Protein AF-0000000080280108 (afdb_homodimer)

Structure (mmCIF, N/CA/C/O backbone):
data_AF-0000000080280108-model_v1
#
loop_
_entity.id
_entity.type
_entity.pdbx_description
1 polymer 'Transcriptional regulator'
#
loop_
_atom_site.group_PDB
_atom_site.id
_atom_site.type_symbol
_atom_site.label_atom_id
_atom_site.label_alt_id
_atom_site.label_comp_id
_atom_site.label_asym_id
_atom_site.label_entity_id
_atom_site.label_seq_id
_atom_site.pdbx_PDB_ins_code
_atom_site.Cartn_x
_atom_site.Cartn_y
_atom_site.Cartn_z
_atom_site.occupancy
_atom_site.B_iso_or_equiv
_atom_site.auth_seq_id
_atom_site.auth_comp_id
_atom_site.auth_asym_id
_atom_site.auth_atom_id
_atom_site.pdbx_PDB_model_num
ATOM 1 N N . MET A 1 1 ? -8.281 3.49 -23.75 1 45.25 1 MET A N 1
ATOM 2 C CA . MET A 1 1 ? -7.34 2.674 -23 1 45.25 1 MET A CA 1
ATOM 3 C C . MET A 1 1 ? -7.383 3.029 -21.516 1 45.25 1 MET A C 1
ATOM 5 O O . MET A 1 1 ? -7.562 4.195 -21.156 1 45.25 1 MET A O 1
ATOM 9 N N . VAL A 1 2 ? -7.633 2.055 -20.781 1 60.22 2 VAL A N 1
ATOM 10 C CA . VAL A 1 2 ? -7.859 2.354 -19.359 1 60.22 2 VAL A CA 1
ATOM 11 C C . VAL A 1 2 ? -6.68 3.148 -18.812 1 60.22 2 VAL A C 1
ATOM 13 O O . VAL A 1 2 ? -5.523 2.82 -19.078 1 60.22 2 VAL A O 1
ATOM 16 N N . LYS A 1 3 ? -6.895 4.266 -18.469 1 71.31 3 LYS A N 1
ATOM 17 C CA . LYS A 1 3 ? -5.855 5.148 -17.953 1 71.31 3 LYS A CA 1
ATOM 18 C C . LYS A 1 3 ? -5.074 4.477 -16.812 1 71.31 3 LYS A C 1
ATOM 20 O O . LYS A 1 3 ? -5.668 3.963 -15.867 1 71.31 3 LYS A O 1
ATOM 25 N N . PRO A 1 4 ? -3.885 4.406 -17.141 1 76.56 4 PRO A N 1
ATOM 26 C CA . PRO A 1 4 ? -3.068 3.727 -16.125 1 76.56 4 PRO A CA 1
ATOM 27 C C . PRO A 1 4 ? -3.129 4.41 -14.766 1 76.56 4 PRO A C 1
ATOM 29 O O . PRO A 1 4 ? -3.336 5.625 -14.688 1 76.56 4 PRO A O 1
ATOM 32 N N . THR A 1 5 ? -3.082 3.537 -13.805 1 86.38 5 THR A N 1
ATOM 33 C CA . THR A 1 5 ? -2.975 4.09 -12.453 1 86.38 5 THR A CA 1
ATOM 34 C C . THR A 1 5 ? -1.631 4.789 -12.266 1 86.38 5 THR A C 1
ATOM 36 O O . THR A 1 5 ? -0.709 4.602 -13.062 1 86.38 5 THR A O 1
ATOM 39 N N . LYS A 1 6 ? -1.538 5.578 -11.211 1 91.62 6 LYS A N 1
ATOM 40 C CA . LYS A 1 6 ? -0.287 6.262 -10.891 1 91.62 6 LYS A CA 1
ATOM 41 C C . LYS A 1 6 ? 0.716 5.301 -10.266 1 91.62 6 LYS A C 1
ATOM 43 O O . LYS A 1 6 ? 1.924 5.551 -10.289 1 91.62 6 LYS A O 1
ATOM 48 N N . VAL A 1 7 ? 0.166 4.258 -9.734 1 95.06 7 VAL A N 1
ATOM 49 C CA . VAL A 1 7 ? 1.021 3.27 -9.086 1 95.06 7 VAL A CA 1
ATOM 50 C C . VAL A 1 7 ? 1.525 2.264 -10.117 1 95.06 7 VAL A C 1
ATOM 52 O O . VAL A 1 7 ? 0.746 1.743 -10.922 1 95.06 7 VAL A O 1
ATOM 55 N N . THR A 1 8 ? 2.842 2.078 -10.148 1 96.25 8 THR A N 1
ATOM 56 C CA . THR A 1 8 ? 3.453 1.045 -10.977 1 96.25 8 THR A CA 1
ATOM 57 C C . THR A 1 8 ? 3.902 -0.138 -10.125 1 96.25 8 THR A C 1
ATOM 59 O O . THR A 1 8 ? 3.838 -0.083 -8.898 1 96.25 8 THR A O 1
ATOM 62 N N . ASN A 1 9 ? 4.234 -1.253 -10.828 1 97.94 9 ASN A N 1
ATOM 63 C CA . ASN A 1 9 ? 4.59 -2.408 -10.016 1 97.94 9 ASN A CA 1
ATOM 64 C C . ASN A 1 9 ? 5.625 -3.291 -10.711 1 97.94 9 ASN A C 1
ATOM 66 O O . ASN A 1 9 ? 5.875 -3.131 -11.906 1 97.94 9 ASN A O 1
ATOM 70 N N . SER A 1 10 ? 6.246 -4.199 -9.906 1 98.38 10 SER A N 1
ATOM 71 C CA . SER A 1 10 ? 7.23 -5.152 -10.398 1 98.38 10 SER A CA 1
ATOM 72 C C . SER A 1 10 ? 6.734 -6.586 -10.258 1 98.38 10 SER A C 1
ATOM 74 O O . SER A 1 10 ? 7.527 -7.508 -10.055 1 98.38 10 SER A O 1
ATOM 76 N N . ILE A 1 11 ? 5.488 -6.781 -10.32 1 98.75 11 ILE A N 1
ATOM 77 C CA . ILE A 1 11 ? 4.883 -8.078 -10.039 1 98.75 11 ILE A CA 1
ATOM 78 C C . ILE A 1 11 ? 5.375 -9.109 -11.047 1 98.75 11 ILE A C 1
ATOM 80 O O . ILE A 1 11 ? 5.746 -10.227 -10.68 1 98.75 11 ILE A O 1
ATOM 84 N N . ARG A 1 12 ? 5.422 -8.75 -12.297 1 98.44 12 ARG A N 1
ATOM 85 C CA . ARG A 1 12 ? 5.863 -9.68 -13.328 1 98.44 12 ARG A CA 1
ATOM 86 C C . ARG A 1 12 ? 7.277 -10.18 -13.039 1 98.44 12 ARG A C 1
ATOM 88 O O . ARG A 1 12 ? 7.523 -11.391 -13.039 1 98.44 12 ARG A O 1
ATOM 95 N N . ALA A 1 13 ? 8.164 -9.266 -12.82 1 98.62 13 ALA A N 1
ATOM 96 C CA . ALA A 1 13 ? 9.555 -9.617 -12.547 1 98.62 13 ALA A CA 1
ATOM 97 C C . ALA A 1 13 ? 9.664 -10.484 -11.297 1 98.62 13 ALA A C 1
ATOM 99 O O . ALA A 1 13 ? 10.445 -11.445 -11.266 1 98.62 13 ALA A O 1
ATOM 100 N N . LEU A 1 14 ? 8.922 -10.156 -10.305 1 98.75 14 LEU A N 1
ATOM 101 C CA . LEU A 1 14 ? 8.953 -10.898 -9.047 1 98.75 14 LEU A CA 1
ATOM 102 C C . LEU A 1 14 ? 8.406 -12.305 -9.234 1 98.75 14 LEU A C 1
ATOM 104 O O . LEU A 1 14 ? 8.922 -13.258 -8.641 1 98.75 14 LEU A O 1
ATOM 108 N N . ARG A 1 15 ? 7.379 -12.422 -10.039 1 98.56 15 ARG A N 1
ATOM 109 C CA . ARG A 1 15 ? 6.883 -13.766 -10.344 1 98.56 15 ARG A CA 1
ATOM 110 C C . ARG A 1 15 ? 7.969 -14.617 -10.977 1 98.56 15 ARG A C 1
ATOM 112 O O . ARG A 1 15 ? 8.203 -15.75 -10.547 1 98.56 15 ARG A O 1
ATOM 119 N N . PHE A 1 16 ? 8.648 -14.07 -11.898 1 98.19 16 PHE A N 1
ATOM 120 C CA . PHE A 1 16 ? 9.688 -14.812 -12.602 1 98.19 16 PHE A CA 1
ATOM 121 C C . PHE A 1 16 ? 10.852 -15.133 -11.68 1 98.19 16 PHE A C 1
ATOM 123 O O . PHE A 1 16 ? 11.43 -16.219 -11.75 1 98.19 16 PHE A O 1
ATOM 130 N N . ALA A 1 17 ? 11.172 -14.289 -10.82 1 98.12 17 ALA A N 1
ATOM 131 C CA . ALA A 1 17 ? 12.266 -14.492 -9.867 1 98.12 17 ALA A CA 1
ATOM 132 C C . ALA A 1 17 ? 11.875 -15.5 -8.789 1 98.12 17 ALA A C 1
ATOM 134 O O . ALA A 1 17 ? 12.734 -16.031 -8.086 1 98.12 17 ALA A O 1
ATOM 13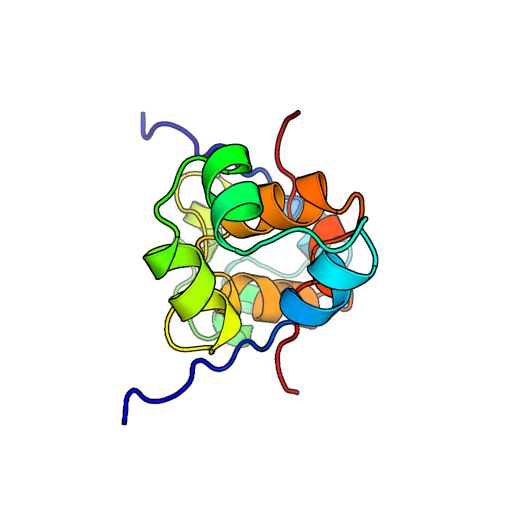5 N N . SER A 1 18 ? 10.586 -15.688 -8.695 1 97.06 18 SER A N 1
ATOM 136 C CA . SER A 1 18 ? 10.062 -16.578 -7.676 1 97.06 18 SER A CA 1
ATOM 137 C C . SER A 1 18 ? 9.609 -17.906 -8.281 1 97.06 18 SER A C 1
ATOM 139 O O . SER A 1 18 ? 8.469 -18.328 -8.086 1 97.06 18 SER A O 1
ATOM 141 N N . GLY A 1 19 ? 10.461 -18.516 -9.078 1 97 19 GLY A N 1
ATOM 142 C CA . GLY A 1 19 ? 10.195 -19.828 -9.641 1 97 19 GLY A CA 1
ATOM 143 C C . GLY A 1 19 ? 9.297 -19.766 -10.859 1 97 19 GLY A C 1
ATOM 144 O O . GLY A 1 19 ? 8.508 -20.688 -11.094 1 97 19 GLY A O 1
ATOM 145 N N . GLU A 1 20 ? 9.305 -18.672 -11.547 1 97.81 20 GLU A N 1
ATOM 146 C CA . GLU A 1 20 ? 8.492 -18.5 -12.75 1 97.81 20 GLU A CA 1
ATOM 147 C C . GLU A 1 20 ? 7.012 -18.719 -12.453 1 97.81 20 GLU A C 1
ATOM 149 O O . GLU A 1 20 ? 6.324 -19.438 -13.18 1 97.81 20 GLU A O 1
ATOM 154 N N . MET A 1 21 ? 6.625 -18.188 -11.383 1 98.44 21 MET A N 1
ATOM 155 C CA . MET A 1 21 ? 5.223 -18.25 -10.984 1 98.44 21 MET A CA 1
ATOM 156 C C . MET A 1 21 ? 4.324 -17.656 -12.062 1 98.44 21 MET A C 1
ATOM 158 O O . MET A 1 21 ? 4.629 -16.594 -12.617 1 98.44 21 MET A O 1
ATOM 162 N N . THR A 1 22 ? 3.207 -18.312 -12.305 1 98.69 22 THR A N 1
ATOM 163 C CA . THR A 1 22 ? 2.252 -17.797 -13.281 1 98.69 22 THR A CA 1
ATOM 164 C C . THR A 1 22 ? 1.284 -16.812 -12.625 1 98.69 22 THR A C 1
ATOM 166 O O . THR A 1 22 ? 1.209 -16.734 -11.398 1 98.69 22 THR A O 1
ATOM 169 N N . GLN A 1 23 ? 0.648 -16.062 -13.453 1 98.69 23 GLN A N 1
ATOM 170 C CA . GLN A 1 23 ? -0.382 -15.172 -12.945 1 98.69 23 GLN A CA 1
ATOM 171 C C . GLN A 1 23 ? -1.479 -15.953 -12.227 1 98.69 23 GLN A C 1
ATOM 173 O O . GLN A 1 23 ? -2.012 -15.492 -11.211 1 98.69 23 GLN A O 1
ATOM 178 N N . ALA A 1 24 ? -1.829 -17.125 -12.75 1 98.81 24 ALA A N 1
ATOM 179 C CA . ALA A 1 24 ? -2.857 -17.969 -12.148 1 98.81 24 ALA A CA 1
ATOM 180 C C . ALA A 1 24 ? -2.432 -18.438 -10.758 1 98.81 24 ALA A C 1
ATOM 182 O O . ALA A 1 24 ? -3.246 -18.484 -9.836 1 98.81 24 ALA A O 1
ATOM 183 N N . GLU A 1 25 ? -1.212 -18.797 -10.633 1 98.75 25 GLU A N 1
ATOM 184 C CA . GLU A 1 25 ? -0.694 -19.25 -9.344 1 98.75 25 GLU A CA 1
ATOM 185 C C . GLU A 1 25 ? -0.719 -18.125 -8.312 1 98.75 25 GLU A C 1
ATOM 187 O O . GLU A 1 25 ? -1.105 -18.344 -7.16 1 98.75 25 GLU A O 1
ATOM 192 N N . LEU A 1 26 ? -0.241 -16.938 -8.703 1 98.81 26 LEU A N 1
ATOM 193 C CA . LEU A 1 26 ? -0.312 -15.797 -7.793 1 98.81 26 LEU A CA 1
ATOM 194 C C . LEU A 1 26 ? -1.755 -15.523 -7.383 1 98.81 26 LEU A C 1
ATOM 196 O O . LEU A 1 26 ? -2.035 -15.289 -6.203 1 98.81 26 LEU A O 1
ATOM 200 N N . ALA A 1 27 ? -2.648 -15.531 -8.312 1 98.81 27 ALA A N 1
ATOM 201 C CA . ALA A 1 27 ? -4.066 -15.281 -8.062 1 98.81 27 ALA A CA 1
ATOM 202 C C . ALA A 1 27 ? -4.617 -16.25 -7.023 1 98.81 27 ALA A C 1
ATOM 204 O O . ALA A 1 27 ? -5.34 -15.844 -6.109 1 98.81 27 ALA A O 1
ATOM 205 N N . ASP A 1 28 ? -4.242 -17.484 -7.168 1 98.69 28 ASP A N 1
ATOM 206 C CA . ASP A 1 28 ? -4.68 -18.516 -6.234 1 98.69 28 ASP A CA 1
ATOM 207 C C . ASP A 1 28 ? -4.152 -18.234 -4.828 1 98.69 28 ASP A C 1
ATOM 209 O O . ASP A 1 28 ? -4.883 -18.391 -3.844 1 98.69 28 ASP A O 1
ATOM 213 N N . ARG A 1 29 ? -2.971 -17.797 -4.746 1 98.06 29 ARG A N 1
ATOM 214 C CA . ARG A 1 29 ? -2.33 -17.578 -3.451 1 98.06 29 ARG A CA 1
ATOM 215 C C . ARG A 1 29 ? -2.967 -16.406 -2.717 1 98.06 29 ARG A C 1
ATOM 217 O O . ARG A 1 29 ? -2.99 -16.375 -1.484 1 98.06 29 ARG A O 1
ATOM 224 N N . ILE A 1 30 ? -3.453 -15.445 -3.516 1 97.56 30 ILE A N 1
ATOM 225 C CA . ILE A 1 30 ? -3.969 -14.266 -2.818 1 97.56 30 ILE A CA 1
ATOM 226 C C . ILE A 1 30 ? -5.496 -14.258 -2.895 1 97.56 30 ILE A C 1
ATOM 228 O O . ILE A 1 30 ? -6.133 -13.289 -2.467 1 97.56 30 ILE A O 1
ATOM 232 N N . GLY A 1 31 ? -6.039 -15.258 -3.494 1 98.06 31 GLY A N 1
ATOM 233 C CA . GLY A 1 31 ? -7.473 -15.484 -3.428 1 98.06 31 GLY A CA 1
ATOM 234 C C . GLY A 1 31 ? -8.266 -14.602 -4.371 1 98.06 31 GLY A C 1
ATOM 235 O O . GLY A 1 31 ? -9.328 -14.086 -4.008 1 98.06 31 GLY A O 1
ATOM 236 N N . VAL A 1 32 ? -7.812 -14.367 -5.559 1 98.38 32 VAL A N 1
ATOM 237 C CA . VAL A 1 32 ? -8.516 -13.578 -6.562 1 98.38 32 VAL A CA 1
ATOM 238 C C . VAL A 1 32 ? -8.461 -14.289 -7.914 1 98.38 32 VAL A C 1
ATOM 240 O O . VAL A 1 32 ? -7.934 -15.398 -8.016 1 98.38 32 VAL A O 1
ATOM 243 N N . THR A 1 33 ? -9.016 -13.656 -8.867 1 98.56 33 THR A N 1
ATOM 244 C CA . THR A 1 33 ? -8.977 -14.242 -10.203 1 98.56 33 THR A CA 1
ATOM 245 C C . THR A 1 33 ? -7.676 -13.891 -10.914 1 98.56 33 THR A C 1
ATOM 247 O O . THR A 1 33 ? -7.078 -12.844 -10.648 1 98.56 33 THR A O 1
ATOM 250 N N . ARG A 1 34 ? -7.312 -14.727 -11.836 1 98.69 34 ARG A N 1
ATOM 251 C CA . ARG A 1 34 ? -6.156 -14.438 -12.672 1 98.69 34 ARG A CA 1
ATOM 252 C C . ARG A 1 34 ? -6.309 -13.086 -13.375 1 98.69 34 ARG A C 1
ATOM 254 O O . ARG A 1 34 ? -5.34 -12.344 -13.508 1 98.69 34 ARG A O 1
ATOM 261 N N . GLN A 1 35 ? -7.504 -12.766 -13.766 1 98.44 35 GLN A N 1
ATOM 262 C CA . GLN A 1 35 ? -7.77 -11.508 -14.461 1 98.44 35 GLN A CA 1
ATOM 263 C C . GLN A 1 35 ? -7.438 -10.312 -13.578 1 98.44 35 GLN A C 1
ATOM 265 O O . GLN A 1 35 ? -6.949 -9.289 -14.062 1 98.44 35 GLN A O 1
ATOM 270 N N . THR A 1 36 ? -7.652 -10.469 -12.281 1 98.25 36 THR A N 1
ATOM 271 C CA . THR A 1 36 ? -7.332 -9.422 -11.32 1 98.25 36 THR A CA 1
ATOM 272 C C . THR A 1 36 ? -5.828 -9.18 -11.266 1 98.25 36 THR A C 1
ATOM 274 O O . THR A 1 36 ? -5.375 -8.031 -11.289 1 98.25 36 THR A O 1
ATOM 277 N N . VAL A 1 37 ? -5.129 -10.25 -11.258 1 98.56 37 VAL A N 1
ATOM 278 C CA . VAL A 1 37 ? -3.676 -10.148 -11.211 1 98.56 37 VAL A CA 1
ATOM 279 C C . VAL A 1 37 ? -3.162 -9.484 -12.492 1 98.56 37 VAL A C 1
ATOM 281 O O . VAL A 1 37 ? -2.301 -8.602 -12.438 1 98.56 37 VAL A O 1
ATOM 284 N N . ILE A 1 38 ? -3.727 -9.836 -13.609 1 98.12 38 ILE A N 1
ATOM 285 C CA . ILE A 1 38 ? -3.34 -9.258 -14.891 1 98.12 38 ILE A CA 1
ATOM 286 C C . ILE A 1 38 ? -3.592 -7.75 -14.875 1 98.12 38 ILE A C 1
ATOM 288 O O . ILE A 1 38 ? -2.717 -6.965 -15.25 1 98.12 38 ILE A O 1
ATOM 292 N N . ALA A 1 39 ? -4.727 -7.418 -14.406 1 97.5 39 ALA A N 1
ATOM 293 C CA . ALA A 1 39 ? -5.102 -6.008 -14.375 1 97.5 39 ALA A CA 1
ATOM 294 C C . ALA A 1 39 ? -4.168 -5.207 -13.477 1 97.5 39 ALA A C 1
ATOM 296 O O . ALA A 1 39 ? -3.807 -4.074 -13.797 1 97.5 39 ALA A O 1
ATOM 297 N N . ILE A 1 40 ? -3.848 -5.719 -12.367 1 97.75 40 ILE A N 1
ATOM 298 C CA . ILE A 1 40 ? -2.936 -5.059 -11.438 1 97.75 40 ILE A CA 1
ATOM 299 C C . ILE A 1 40 ? -1.555 -4.93 -12.078 1 97.75 40 ILE A C 1
ATOM 301 O O . ILE A 1 40 ? -0.947 -3.855 -12.047 1 97.75 40 ILE A O 1
ATOM 305 N N . GLU A 1 41 ? -1.104 -5.996 -12.695 1 97.69 41 GLU A N 1
ATOM 306 C CA . GLU A 1 41 ? 0.214 -6.023 -13.32 1 97.69 41 GLU A CA 1
ATOM 307 C C . GLU A 1 41 ? 0.314 -4.984 -14.438 1 97.69 41 GLU A C 1
ATOM 309 O O . GLU A 1 41 ? 1.367 -4.375 -14.625 1 97.69 41 GLU A O 1
ATOM 314 N N . GLN A 1 42 ? -0.75 -4.766 -15.055 1 96.12 42 GLN A N 1
ATOM 315 C CA . GLN A 1 42 ? -0.768 -3.869 -16.203 1 96.12 42 GLN A CA 1
ATOM 316 C C . GLN A 1 42 ? -1.074 -2.436 -15.781 1 96.12 42 GLN A C 1
ATOM 318 O O . GLN A 1 42 ? -1.142 -1.536 -16.625 1 96.12 42 GLN A O 1
ATOM 323 N N . GLY A 1 43 ? -1.352 -2.227 -14.523 1 95.19 43 GLY A N 1
ATOM 324 C CA . GLY A 1 43 ? -1.631 -0.89 -14.023 1 95.19 43 GLY A CA 1
ATOM 325 C C . GLY A 1 43 ? -3.029 -0.407 -14.359 1 95.19 43 GLY A C 1
ATOM 326 O O . GLY A 1 43 ? -3.285 0.799 -14.391 1 95.19 43 GLY A O 1
ATOM 327 N N . ARG A 1 44 ? -3.9 -1.366 -14.656 1 94.06 44 ARG A N 1
ATOM 328 C CA . ARG A 1 44 ? -5.281 -1.005 -14.961 1 94.06 44 ARG A CA 1
ATOM 329 C C . ARG A 1 44 ? -6.121 -0.934 -13.695 1 94.06 44 ARG A C 1
ATOM 331 O O . ARG A 1 44 ? -7.188 -0.314 -13.68 1 94.06 44 ARG A O 1
ATOM 338 N N . TYR A 1 45 ? -5.66 -1.634 -12.734 1 94.19 45 TYR A N 1
ATOM 339 C CA . TYR A 1 45 ? -6.312 -1.668 -11.43 1 94.19 45 TYR A CA 1
ATOM 340 C C . TYR A 1 45 ? -5.297 -1.506 -10.305 1 94.19 45 TYR A C 1
ATOM 342 O O . TYR A 1 45 ? -4.262 -2.182 -10.289 1 94.19 45 TYR A O 1
ATOM 350 N N . SER A 1 46 ? -5.598 -0.601 -9.422 1 95.44 46 SER A N 1
ATOM 351 C CA . SER A 1 46 ? -4.777 -0.512 -8.219 1 95.44 46 SER A CA 1
ATOM 352 C C . SER A 1 46 ? -5.316 -1.415 -7.117 1 95.44 46 SER A C 1
ATOM 354 O O . SER A 1 46 ? -6.5 -1.354 -6.777 1 95.44 46 SER A O 1
ATOM 356 N N . PRO A 1 47 ? -4.469 -2.236 -6.664 1 97.25 47 PRO A N 1
ATOM 357 C CA . PRO A 1 47 ? -4.969 -3.057 -5.555 1 97.25 47 PRO A CA 1
ATOM 358 C C . PRO A 1 47 ? -5.273 -2.238 -4.305 1 97.25 47 PRO A C 1
ATOM 360 O O . PRO A 1 47 ? -4.781 -1.115 -4.16 1 97.25 47 PRO A O 1
ATOM 363 N N . SER A 1 48 ? -6.059 -2.867 -3.41 1 96.06 48 SER A N 1
ATOM 364 C CA . SER A 1 48 ? -6.18 -2.316 -2.064 1 96.06 48 SER A CA 1
ATOM 365 C C . SER A 1 48 ? -4.871 -2.445 -1.294 1 96.06 48 SER A C 1
ATOM 367 O O . SER A 1 48 ? -3.994 -3.225 -1.676 1 96.06 48 SER A O 1
ATOM 369 N N . LEU A 1 49 ? -4.84 -1.719 -0.266 1 97.75 49 LEU A N 1
ATOM 370 C CA . LEU A 1 49 ? -3.652 -1.818 0.577 1 97.75 49 LEU A CA 1
ATOM 371 C C . LEU A 1 49 ? -3.5 -3.229 1.138 1 97.75 49 LEU A C 1
ATOM 373 O O . LEU A 1 49 ? -2.385 -3.746 1.232 1 97.75 49 LEU A O 1
ATOM 377 N N . GLU A 1 50 ? -4.605 -3.871 1.482 1 96.12 50 GLU A N 1
ATOM 378 C CA . GLU A 1 50 ? -4.59 -5.246 1.979 1 96.12 50 GLU A CA 1
ATOM 379 C C . GLU A 1 50 ? -4.047 -6.207 0.926 1 96.12 50 GLU A C 1
ATOM 381 O O . GLU A 1 50 ? -3.182 -7.035 1.222 1 96.12 50 GLU A O 1
ATOM 386 N N . MET A 1 51 ? -4.527 -6.109 -0.265 1 97.44 51 MET A N 1
ATOM 387 C CA . MET A 1 51 ? -4.07 -6.984 -1.341 1 97.44 51 MET A CA 1
ATOM 388 C C . MET A 1 51 ? -2.602 -6.727 -1.663 1 97.44 51 MET A C 1
ATOM 390 O O . MET A 1 51 ? -1.858 -7.656 -1.979 1 97.44 51 MET A O 1
ATOM 394 N N . ALA A 1 52 ? -2.268 -5.473 -1.579 1 98.5 52 ALA A N 1
ATOM 395 C CA . ALA A 1 52 ? -0.864 -5.125 -1.791 1 98.5 52 ALA A CA 1
ATOM 396 C C . ALA A 1 52 ? 0.038 -5.852 -0.798 1 98.5 52 ALA A C 1
ATOM 398 O O . ALA A 1 52 ? 1.08 -6.391 -1.177 1 98.5 52 ALA A O 1
ATOM 399 N N . PHE A 1 53 ? -0.411 -5.945 0.433 1 98.44 53 PHE A N 1
ATOM 400 C CA . PHE A 1 53 ? 0.342 -6.676 1.447 1 98.44 53 PHE A CA 1
ATOM 401 C C . PHE A 1 53 ? 0.369 -8.164 1.136 1 98.44 53 PHE A C 1
ATOM 403 O O . PHE A 1 53 ? 1.401 -8.82 1.296 1 98.44 53 PHE A O 1
ATOM 410 N N . GLN A 1 54 ? -0.706 -8.656 0.707 1 98 54 GLN A N 1
ATOM 411 C CA . GLN A 1 54 ? -0.761 -10.078 0.385 1 98 54 GLN A CA 1
ATOM 412 C C . GLN A 1 54 ? 0.217 -10.43 -0.734 1 98 54 GLN A C 1
ATOM 414 O O . GLN A 1 54 ? 0.917 -11.445 -0.661 1 98 54 GLN A O 1
ATOM 419 N N . ILE A 1 55 ? 0.208 -9.586 -1.728 1 98.69 55 ILE A N 1
ATOM 420 C CA . ILE A 1 55 ? 1.108 -9.805 -2.854 1 98.69 55 ILE A CA 1
ATOM 421 C C . ILE A 1 55 ? 2.557 -9.766 -2.373 1 98.69 55 ILE A C 1
ATOM 423 O O . ILE A 1 55 ? 3.355 -10.641 -2.709 1 98.69 55 ILE A O 1
ATOM 427 N N . ALA A 1 56 ? 2.902 -8.75 -1.64 1 98.62 56 ALA A N 1
ATOM 428 C CA . ALA A 1 56 ? 4.266 -8.609 -1.129 1 98.62 56 ALA A CA 1
ATOM 429 C C . ALA A 1 56 ? 4.668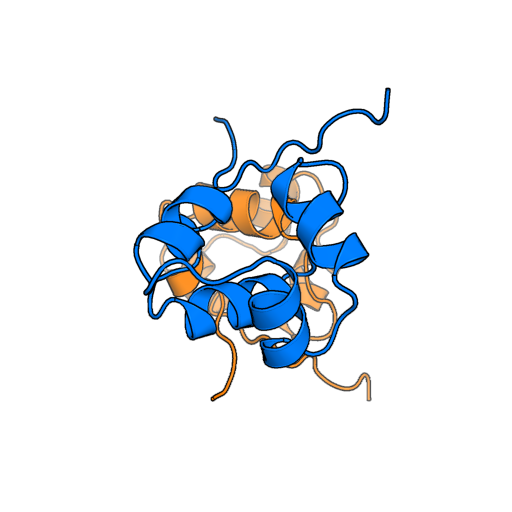 -9.828 -0.305 1 98.62 56 ALA A C 1
ATOM 431 O O . ALA A 1 56 ? 5.805 -10.297 -0.39 1 98.62 56 ALA A O 1
ATOM 432 N N . ARG A 1 57 ? 3.756 -10.336 0.447 1 97.94 57 ARG A N 1
ATOM 433 C CA . ARG A 1 57 ? 4.023 -11.492 1.298 1 97.94 57 ARG A CA 1
ATOM 434 C C . ARG A 1 57 ? 4.324 -12.727 0.461 1 97.94 57 ARG A C 1
ATOM 436 O O . ARG A 1 57 ? 5.203 -13.516 0.804 1 97.94 57 ARG A O 1
ATOM 443 N N . VAL A 1 58 ? 3.578 -12.883 -0.553 1 98.44 58 VAL A N 1
ATOM 444 C CA . VAL A 1 58 ? 3.807 -14.023 -1.432 1 98.44 58 VAL A CA 1
ATOM 445 C C . VAL A 1 58 ? 5.25 -14.016 -1.928 1 98.44 58 VAL A C 1
ATOM 447 O O . VAL A 1 58 ? 5.883 -15.062 -2.039 1 98.44 58 VAL A O 1
ATOM 450 N N . PHE A 1 59 ? 5.77 -12.805 -2.188 1 98.44 59 PHE A N 1
ATOM 451 C CA . PHE A 1 59 ? 7.105 -12.695 -2.76 1 98.44 59 PHE A CA 1
ATOM 452 C C . PHE A 1 59 ? 8.156 -12.555 -1.663 1 98.44 59 PHE A C 1
ATOM 454 O O . PHE A 1 59 ? 9.359 -12.594 -1.938 1 98.44 59 PHE A O 1
ATOM 461 N N . GLY A 1 60 ? 7.719 -12.328 -0.424 1 97.81 60 GLY A N 1
ATOM 462 C CA . GLY A 1 60 ? 8.648 -12.195 0.689 1 97.81 60 GLY A CA 1
ATOM 463 C C . GLY A 1 60 ? 9.406 -10.883 0.676 1 97.81 60 GLY A C 1
ATOM 464 O O . GLY A 1 60 ? 10.57 -10.828 1.081 1 97.81 60 GLY A O 1
ATOM 465 N N . VAL A 1 61 ? 8.82 -9.836 0.158 1 98.19 61 VAL A N 1
ATOM 466 C CA . VAL A 1 61 ? 9.461 -8.523 0.062 1 98.19 61 VAL A CA 1
ATOM 467 C C . VAL A 1 61 ? 8.539 -7.457 0.654 1 98.19 61 VAL A C 1
ATOM 469 O O . VAL A 1 61 ? 7.41 -7.75 1.049 1 98.19 61 VAL A O 1
ATOM 472 N N . GLY A 1 62 ? 9.062 -6.223 0.7 1 97.88 62 GLY A N 1
ATOM 473 C CA . GLY A 1 62 ? 8.258 -5.117 1.205 1 97.88 62 GLY A CA 1
ATOM 474 C C . GLY A 1 62 ? 7.363 -4.5 0.15 1 97.88 62 GLY A C 1
ATOM 475 O O . GLY A 1 62 ? 7.531 -4.758 -1.043 1 97.88 62 GLY A O 1
ATOM 476 N N . LEU A 1 63 ? 6.473 -3.68 0.576 1 98.44 63 LEU A N 1
ATOM 477 C CA . LEU A 1 63 ? 5.531 -3.029 -0.326 1 98.44 63 LEU A CA 1
ATOM 478 C C . LEU A 1 63 ? 6.262 -2.191 -1.368 1 98.44 63 LEU A C 1
ATOM 480 O O . LEU A 1 63 ? 5.898 -2.199 -2.547 1 98.44 63 LEU A O 1
ATOM 484 N N . ASP A 1 64 ? 7.305 -1.599 -0.898 1 98.06 64 ASP A N 1
ATOM 485 C CA . ASP A 1 64 ? 8.031 -0.676 -1.765 1 98.06 64 ASP A CA 1
ATOM 486 C C . ASP A 1 64 ? 8.82 -1.432 -2.83 1 98.06 64 ASP A C 1
ATOM 488 O O . ASP A 1 64 ? 9.25 -0.845 -3.824 1 98.06 64 ASP A O 1
ATOM 492 N N . ASP A 1 65 ? 9 -2.709 -2.586 1 98.12 65 ASP A N 1
ATOM 493 C CA . ASP A 1 65 ? 9.688 -3.535 -3.574 1 98.12 65 ASP A CA 1
ATOM 494 C C . ASP A 1 65 ? 8.727 -3.973 -4.684 1 98.12 65 ASP A C 1
ATOM 496 O O . ASP A 1 65 ? 9.164 -4.328 -5.781 1 98.12 65 ASP A O 1
ATOM 500 N N . VAL A 1 66 ? 7.461 -3.969 -4.391 1 98.69 66 VAL A N 1
ATOM 501 C CA . VAL A 1 66 ? 6.469 -4.453 -5.344 1 98.69 66 VAL A CA 1
ATOM 502 C C . VAL A 1 66 ? 5.859 -3.271 -6.102 1 98.69 66 VAL A C 1
ATOM 504 O O . VAL A 1 66 ? 5.656 -3.344 -7.312 1 98.69 66 VAL A O 1
ATOM 507 N N . PHE A 1 67 ? 5.586 -2.182 -5.348 1 98.5 67 PHE A N 1
ATOM 508 C CA . PHE A 1 67 ? 4.836 -1.058 -5.898 1 98.5 67 PHE A CA 1
ATOM 509 C C . PHE A 1 67 ? 5.633 0.235 -5.777 1 98.5 67 PHE A C 1
ATOM 511 O O . PHE A 1 67 ? 6.363 0.434 -4.809 1 98.5 67 PHE A O 1
ATOM 518 N N . GLN A 1 68 ? 5.379 1.114 -6.75 1 97.06 68 GLN A N 1
ATOM 519 C CA . GLN A 1 68 ? 6.027 2.422 -6.77 1 97.06 68 GLN A CA 1
ATOM 520 C C . GLN A 1 68 ? 5.039 3.521 -7.148 1 97.06 68 GLN A C 1
ATOM 522 O O . GLN A 1 68 ? 4.07 3.271 -7.863 1 97.06 68 GLN A O 1
ATOM 527 N N . TYR A 1 69 ? 5.324 4.637 -6.66 1 95.31 69 TYR A N 1
ATOM 528 C CA . TYR A 1 69 ? 4.535 5.836 -6.926 1 95.31 69 TYR A CA 1
ATOM 529 C C . TYR A 1 69 ? 5.43 6.988 -7.363 1 95.31 69 TYR A C 1
ATOM 531 O O . TYR A 1 69 ? 6.43 7.289 -6.711 1 95.31 69 TYR A O 1
ATOM 539 N N . PRO A 1 70 ? 5.059 7.52 -8.516 1 88.56 70 PRO A N 1
ATOM 540 C CA . PRO A 1 70 ? 5.938 8.555 -9.062 1 88.56 70 PRO A CA 1
ATOM 541 C C . PRO A 1 70 ? 6.008 9.797 -8.172 1 88.56 70 PRO A C 1
ATOM 543 O O . PRO A 1 70 ? 5.055 10.094 -7.445 1 88.56 70 PRO A O 1
ATOM 546 N N . ASP A 1 71 ? 7.195 10.602 -8.148 1 78.81 71 ASP A N 1
ATOM 547 C CA . ASP A 1 71 ? 7.402 11.852 -7.418 1 78.81 71 ASP A CA 1
ATOM 548 C C . ASP A 1 71 ? 6.492 12.961 -7.949 1 78.81 71 ASP A C 1
ATOM 550 O O . ASP A 1 71 ? 6.125 12.953 -9.125 1 78.81 71 ASP A O 1
ATOM 554 N N . MET B 1 1 ? -19.625 -0.577 16.109 1 45.94 1 MET B N 1
ATOM 555 C CA . MET B 1 1 ? -18.281 -0.003 16 1 45.94 1 MET B CA 1
ATOM 556 C C . MET B 1 1 ? -17.625 -0.4 14.695 1 45.94 1 MET B C 1
ATOM 558 O O . MET B 1 1 ? -17.797 -1.525 14.219 1 45.94 1 MET B O 1
ATOM 562 N N . VAL B 1 2 ? -17.266 0.577 13.992 1 60.19 2 VAL B N 1
ATOM 563 C CA . VAL B 1 2 ? -16.797 0.264 12.648 1 60.19 2 VAL B CA 1
ATOM 564 C C . VAL B 1 2 ? -15.672 -0.765 12.719 1 60.19 2 VAL B C 1
ATOM 566 O O . VAL B 1 2 ? -14.758 -0.64 13.547 1 60.19 2 VAL B O 1
ATOM 569 N N . LYS B 1 3 ? -15.891 -1.847 12.242 1 71.12 3 LYS B N 1
ATOM 570 C CA . LYS B 1 3 ? -14.914 -2.932 12.273 1 71.12 3 LYS B CA 1
ATOM 571 C C . LYS B 1 3 ? -13.562 -2.479 11.719 1 71.12 3 LYS B C 1
ATOM 573 O O . LYS B 1 3 ? -13.5 -1.903 10.633 1 71.12 3 LYS B O 1
ATOM 578 N N . PRO B 1 4 ? -12.711 -2.617 12.602 1 75.81 4 PRO B N 1
ATOM 579 C CA . PRO B 1 4 ? -11.391 -2.156 12.172 1 75.81 4 PRO B CA 1
ATOM 580 C C . PRO B 1 4 ? -10.891 -2.881 10.922 1 75.81 4 PRO B C 1
ATOM 582 O O . PRO B 1 4 ? -11.25 -4.035 10.688 1 75.81 4 PRO B O 1
ATOM 585 N N . THR B 1 5 ? -10.188 -2.068 10.156 1 85.69 5 THR B N 1
ATOM 586 C CA . THR B 1 5 ? -9.531 -2.695 9.016 1 85.69 5 THR B CA 1
ATOM 587 C C . THR B 1 5 ? -8.445 -3.658 9.477 1 85.69 5 THR B C 1
ATOM 589 O O . THR B 1 5 ? -8.039 -3.635 10.641 1 85.69 5 THR B O 1
ATOM 592 N N . LYS B 1 6 ? -8 -4.488 8.562 1 91.19 6 LYS B N 1
ATOM 593 C CA . LYS B 1 6 ? -6.922 -5.422 8.875 1 91.19 6 LYS B CA 1
ATOM 594 C C . LYS B 1 6 ? -5.57 -4.715 8.898 1 91.19 6 LYS B C 1
ATOM 596 O O . LYS B 1 6 ? -4.621 -5.203 9.508 1 91.19 6 LYS B O 1
ATOM 601 N N . VAL B 1 7 ? -5.551 -3.611 8.234 1 94.88 7 VAL B N 1
ATOM 602 C CA . VAL B 1 7 ? -4.309 -2.852 8.164 1 94.88 7 VAL B CA 1
ATOM 603 C C . VAL B 1 7 ? -4.207 -1.909 9.359 1 94.88 7 VAL B C 1
ATOM 605 O O . VAL B 1 7 ? -5.164 -1.203 9.688 1 94.88 7 VAL B O 1
ATOM 608 N N . THR B 1 8 ? -3.09 -1.975 10.062 1 96.25 8 THR B N 1
ATOM 609 C CA . THR B 1 8 ? -2.791 -1.034 11.133 1 96.25 8 THR B CA 1
ATOM 610 C C . THR B 1 8 ? -1.755 -0.009 10.68 1 96.25 8 THR B C 1
ATOM 612 O O . THR B 1 8 ? -1.198 -0.122 9.586 1 96.25 8 THR B O 1
ATOM 615 N N . ASN B 1 9 ? -1.612 1.049 11.516 1 98 9 ASN B N 1
ATOM 616 C CA . ASN B 1 9 ? -0.678 2.068 11.047 1 98 9 ASN B CA 1
ATOM 617 C C . ASN B 1 9 ? 0.01 2.773 12.211 1 98 9 ASN B C 1
ATOM 619 O O . ASN B 1 9 ? -0.413 2.639 13.359 1 98 9 ASN B O 1
ATOM 623 N N . SER B 1 10 ? 1.112 3.506 11.875 1 98.38 10 SER B N 1
ATOM 624 C CA . SER B 1 10 ? 1.881 4.277 12.852 1 98.38 10 SER B CA 1
ATOM 625 C C . SER B 1 10 ? 1.809 5.77 12.555 1 98.38 10 SER B C 1
ATOM 627 O O . SER B 1 10 ? 2.756 6.512 12.828 1 98.38 10 SER B O 1
ATOM 629 N N . ILE B 1 11 ? 0.775 6.195 11.992 1 98.75 11 ILE B N 1
ATOM 630 C CA . ILE B 1 11 ? 0.661 7.566 11.516 1 98.75 11 ILE B CA 1
ATOM 631 C C . ILE B 1 11 ? 0.761 8.539 12.688 1 98.75 11 ILE B C 1
ATOM 633 O O . ILE B 1 11 ? 1.476 9.539 12.617 1 98.75 11 ILE B O 1
ATOM 637 N N . ARG B 1 12 ? 0.101 8.242 13.781 1 98.44 12 ARG B N 1
ATOM 638 C CA . ARG B 1 12 ? 0.133 9.125 14.945 1 98.44 12 ARG B CA 1
ATOM 639 C C . ARG B 1 12 ? 1.562 9.328 15.438 1 98.44 12 ARG B C 1
ATOM 641 O O . ARG B 1 12 ? 2.002 10.469 15.625 1 98.44 12 ARG B O 1
ATOM 648 N N . ALA B 1 13 ? 2.24 8.25 15.641 1 98.69 13 ALA B N 1
ATOM 649 C CA . ALA B 1 13 ? 3.617 8.312 16.125 1 98.69 13 ALA B CA 1
ATOM 650 C C . ALA B 1 13 ? 4.508 9.078 15.141 1 98.69 13 ALA B C 1
ATOM 652 O O . ALA B 1 13 ? 5.359 9.867 15.562 1 98.69 13 ALA B O 1
ATOM 653 N N . LEU B 1 14 ? 4.316 8.836 13.891 1 98.75 14 LEU B N 1
ATOM 654 C CA . LEU B 1 14 ? 5.121 9.492 12.859 1 98.75 14 LEU B CA 1
ATOM 655 C C . LEU B 1 14 ? 4.836 10.992 12.82 1 98.75 14 LEU B C 1
ATOM 657 O O . LEU B 1 14 ? 5.75 11.789 12.617 1 98.75 14 LEU B O 1
ATOM 661 N N . ARG B 1 15 ? 3.59 11.352 13 1 98.62 15 ARG B N 1
ATOM 662 C CA . ARG B 1 15 ? 3.275 12.773 13.078 1 98.62 15 ARG B CA 1
ATOM 663 C C . ARG B 1 15 ? 4.035 13.445 14.219 1 98.62 15 ARG B C 1
ATOM 665 O O . ARG B 1 15 ? 4.672 14.477 14.023 1 98.62 15 ARG B O 1
ATOM 672 N N . PHE B 1 16 ? 4.035 12.812 15.328 1 98.19 16 PHE B N 1
ATOM 673 C CA . PHE B 1 16 ? 4.688 13.383 16.5 1 98.19 16 PHE B CA 1
ATOM 674 C C . PHE B 1 16 ? 6.199 13.43 16.312 1 98.19 16 PHE B C 1
ATOM 676 O O . PHE B 1 16 ? 6.855 14.391 16.719 1 98.19 16 PHE B O 1
ATOM 683 N N . ALA B 1 17 ? 6.746 12.492 15.688 1 98.12 17 ALA B N 1
ATOM 684 C CA . ALA B 1 17 ? 8.18 12.438 15.43 1 98.12 17 ALA B CA 1
ATOM 685 C C . ALA B 1 17 ? 8.594 13.438 14.352 1 98.12 17 ALA B C 1
ATOM 687 O O . ALA B 1 17 ? 9.773 13.758 14.211 1 98.12 17 ALA B O 1
ATOM 688 N N . SER B 1 18 ? 7.59 13.852 13.641 1 97.12 18 SER B N 1
ATOM 689 C CA . SER B 1 18 ? 7.836 14.773 12.539 1 97.12 18 SER B CA 1
ATOM 690 C C . SER B 1 18 ? 7.402 16.188 12.906 1 97.12 18 SER B C 1
ATOM 692 O O . SER B 1 18 ? 6.613 16.812 12.188 1 97.12 18 SER B O 1
ATOM 694 N N . GLY B 1 19 ? 7.84 16.672 14.047 1 97.06 19 GLY B N 1
ATOM 695 C CA . GLY B 1 19 ? 7.582 18.031 14.469 1 97.06 19 GLY B CA 1
ATOM 696 C C . GLY B 1 19 ? 6.203 18.234 15.07 1 97.06 19 GLY B C 1
ATOM 697 O O . GLY B 1 19 ? 5.598 19.297 14.922 1 97.06 19 GLY B O 1
ATOM 698 N N . GLU B 1 20 ? 5.656 17.172 15.617 1 97.81 20 GLU B N 1
ATOM 699 C CA . GLU B 1 20 ? 4.336 17.219 16.234 1 97.81 20 GLU B CA 1
ATOM 700 C C . GLU B 1 20 ? 3.279 17.703 15.25 1 97.81 20 GLU B C 1
ATOM 702 O O . GLU B 1 20 ? 2.473 18.578 15.562 1 97.81 20 GLU B O 1
ATOM 707 N N . MET B 1 21 ? 3.389 17.203 14.102 1 98.44 21 MET B N 1
ATOM 708 C CA . MET B 1 21 ? 2.422 17.516 13.047 1 98.44 21 MET B CA 1
ATOM 709 C C . MET B 1 21 ? 1.006 17.156 13.492 1 98.44 21 MET B C 1
ATOM 711 O O . MET B 1 21 ? 0.779 16.094 14.078 1 98.44 21 MET B O 1
ATOM 715 N N . THR B 1 22 ? 0.084 18.031 13.188 1 98.69 22 THR B N 1
ATOM 716 C CA . THR B 1 22 ? -1.312 17.766 13.516 1 98.69 22 THR B CA 1
ATOM 717 C C . THR B 1 22 ? -1.984 16.953 12.414 1 98.69 22 THR B C 1
ATOM 719 O O . THR B 1 22 ? -1.445 16.828 11.312 1 98.69 22 THR B O 1
ATOM 722 N N . GLN B 1 23 ? -3.094 16.391 12.766 1 98.75 23 GLN B N 1
ATOM 723 C CA . GLN B 1 23 ? -3.877 15.688 11.758 1 98.75 23 GLN B CA 1
ATOM 724 C C . GLN B 1 23 ? -4.289 16.625 10.625 1 98.75 23 GLN B C 1
ATOM 726 O O . GLN B 1 23 ? -4.312 16.219 9.461 1 98.75 23 GLN B O 1
ATOM 731 N N . ALA B 1 24 ? -4.629 17.859 10.969 1 98.81 24 ALA B N 1
ATOM 732 C CA . ALA B 1 24 ? -5.023 18.859 9.969 1 98.81 24 ALA B CA 1
ATOM 733 C C . ALA B 1 24 ? -3.875 19.156 9.016 1 98.81 24 ALA B C 1
ATOM 735 O O . ALA B 1 24 ? -4.086 19.312 7.809 1 98.81 24 ALA B O 1
ATOM 736 N N . GLU B 1 25 ? -2.713 19.281 9.539 1 98.75 25 GLU B N 1
ATOM 737 C CA . GLU B 1 25 ? -1.54 19.562 8.719 1 98.75 25 GLU B CA 1
ATOM 738 C C . GLU B 1 25 ? -1.259 18.406 7.75 1 98.75 25 GLU B C 1
ATOM 740 O O . GLU B 1 25 ? -0.964 18.641 6.578 1 98.75 25 GLU B O 1
ATOM 745 N N . LEU B 1 26 ? -1.287 17.172 8.25 1 98.81 26 LEU B N 1
ATOM 746 C CA . LEU B 1 26 ? -1.109 16.016 7.367 1 98.81 26 LEU B CA 1
ATOM 747 C C . LEU B 1 26 ? -2.172 16 6.273 1 98.81 26 LEU B C 1
ATOM 749 O O . LEU B 1 26 ? -1.862 15.758 5.105 1 98.81 26 LEU B O 1
ATOM 753 N N . ALA B 1 27 ? -3.381 16.219 6.648 1 98.81 27 ALA B N 1
ATOM 754 C CA . ALA B 1 27 ? -4.496 16.234 5.707 1 98.81 27 ALA B CA 1
ATOM 755 C C . ALA B 1 27 ? -4.246 17.234 4.578 1 98.81 27 ALA B C 1
ATOM 757 O O . ALA B 1 27 ? -4.469 16.922 3.406 1 98.81 27 ALA B O 1
ATOM 758 N N . ASP B 1 28 ? -3.771 18.375 4.961 1 98.69 28 ASP B N 1
ATOM 759 C CA . ASP B 1 28 ? -3.471 19.422 3.99 1 98.69 28 ASP B CA 1
ATOM 760 C C . ASP B 1 28 ? -2.371 18.984 3.027 1 98.69 28 ASP B C 1
ATOM 762 O O . ASP B 1 28 ? -2.455 19.234 1.824 1 98.69 28 ASP B O 1
ATOM 766 N N . ARG B 1 29 ? -1.419 18.312 3.523 1 98.06 29 ARG B N 1
ATOM 767 C CA . ARG B 1 29 ? -0.27 17.906 2.721 1 98.06 29 ARG B CA 1
ATOM 768 C C . ARG B 1 29 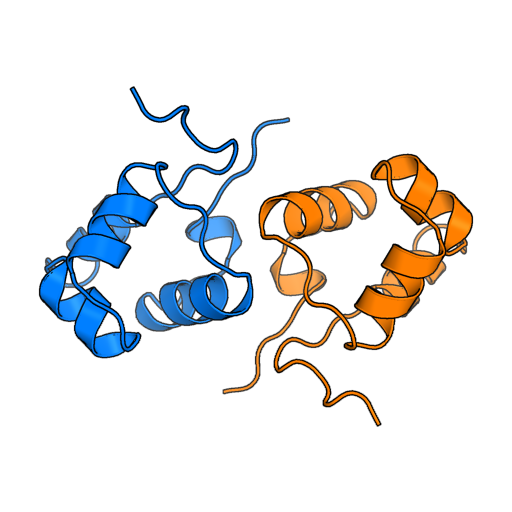? -0.66 16.844 1.705 1 98.06 29 ARG B C 1
ATOM 770 O O . ARG B 1 29 ? -0.062 16.75 0.631 1 98.06 29 ARG B O 1
ATOM 777 N N . ILE B 1 30 ? -1.66 16.031 2.092 1 97.56 30 ILE B N 1
ATOM 778 C CA . ILE B 1 30 ? -1.974 14.945 1.169 1 97.56 30 ILE B CA 1
ATOM 779 C C . ILE B 1 30 ? -3.297 15.234 0.465 1 97.56 30 ILE B C 1
ATOM 781 O O . ILE B 1 30 ? -3.805 14.398 -0.284 1 97.56 30 ILE B O 1
ATOM 785 N N . GLY B 1 31 ? -3.871 16.375 0.763 1 98.12 31 GLY B N 1
ATOM 786 C CA . GLY B 1 31 ? -5 16.875 -0.005 1 98.12 31 GLY B CA 1
ATOM 787 C C . GLY B 1 31 ? -6.312 16.203 0.365 1 98.12 31 GLY B C 1
ATOM 788 O O . GLY B 1 31 ? -7.125 15.898 -0.509 1 98.12 31 GLY B O 1
ATOM 789 N N . VAL B 1 32 ? -6.574 15.953 1.622 1 98.38 32 VAL B N 1
ATOM 790 C CA . VAL B 1 32 ? -7.824 15.367 2.096 1 98.38 32 VAL B CA 1
ATOM 791 C C . VAL B 1 32 ? -8.32 16.125 3.322 1 98.38 32 VAL B C 1
ATOM 793 O O . VAL B 1 32 ? -7.707 17.125 3.736 1 98.38 32 VAL B O 1
ATOM 796 N N . THR B 1 33 ? -9.383 15.656 3.828 1 98.56 33 THR B N 1
ATOM 797 C CA . THR B 1 33 ? -9.914 16.297 5.027 1 98.56 33 THR B CA 1
ATOM 798 C C . THR B 1 33 ? -9.242 15.742 6.277 1 98.56 33 THR B C 1
ATOM 800 O O . THR B 1 33 ? -8.805 14.586 6.293 1 98.56 33 THR B O 1
ATOM 803 N N . ARG B 1 34 ? -9.242 16.531 7.301 1 98.62 34 ARG B N 1
ATOM 804 C CA . ARG B 1 34 ? -8.742 16.062 8.594 1 98.62 34 ARG B CA 1
ATOM 805 C C . ARG B 1 34 ? -9.484 14.812 9.047 1 98.62 34 ARG B C 1
ATOM 807 O O . ARG B 1 34 ? -8.875 13.898 9.602 1 98.62 34 ARG B O 1
ATOM 814 N N . GLN B 1 35 ? -10.75 14.75 8.766 1 98.44 35 GLN B N 1
ATOM 815 C CA . GLN B 1 35 ? -11.562 13.609 9.1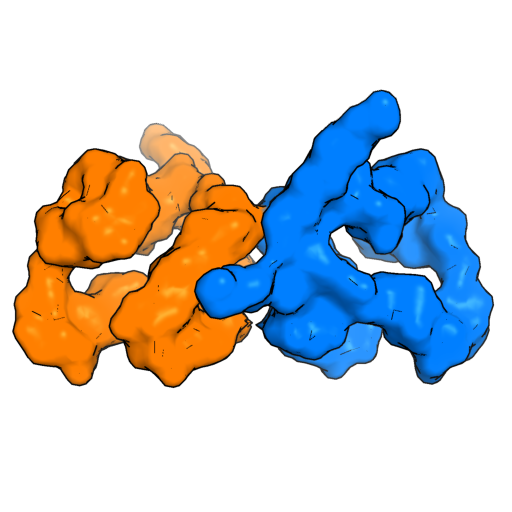64 1 98.44 35 GLN B CA 1
ATOM 816 C C . GLN B 1 35 ? -11.07 12.32 8.508 1 98.44 35 GLN B C 1
ATOM 818 O O . GLN B 1 35 ? -11.102 11.25 9.117 1 98.44 35 GLN B O 1
ATOM 823 N N . THR B 1 36 ? -10.578 12.461 7.293 1 98.25 36 THR B N 1
ATOM 824 C CA . THR B 1 36 ? -10.031 11.312 6.57 1 98.25 36 THR B CA 1
ATOM 825 C C . THR B 1 36 ? -8.781 10.781 7.262 1 98.25 36 THR B C 1
ATOM 827 O O . THR B 1 36 ? -8.641 9.57 7.449 1 98.25 36 THR B O 1
ATOM 830 N N . VAL B 1 37 ? -7.977 11.695 7.668 1 98.56 37 VAL B N 1
ATOM 831 C CA . VAL B 1 37 ? -6.746 11.305 8.352 1 98.56 37 VAL B CA 1
ATOM 832 C C . VAL B 1 37 ? -7.082 10.617 9.672 1 98.56 37 VAL B C 1
ATOM 834 O O . VAL B 1 37 ? -6.5 9.586 10.008 1 98.56 37 VAL B O 1
ATOM 837 N N . ILE B 1 38 ? -8.047 11.141 10.367 1 98.12 38 ILE B N 1
ATOM 838 C CA . ILE B 1 38 ? -8.477 10.562 11.641 1 98.12 38 ILE B CA 1
ATOM 839 C C . ILE B 1 38 ? -8.977 9.141 11.414 1 98.12 38 ILE B C 1
ATOM 841 O O . ILE B 1 38 ? -8.578 8.219 12.133 1 98.12 38 ILE B O 1
ATOM 845 N N . ALA B 1 39 ? -9.766 9.008 10.422 1 97.5 39 ALA B N 1
ATOM 846 C CA . ALA B 1 39 ? -10.344 7.695 10.133 1 97.5 39 ALA B CA 1
ATOM 847 C C . ALA B 1 39 ? -9.258 6.68 9.781 1 97.5 39 ALA B C 1
ATOM 849 O O . ALA B 1 39 ? -9.336 5.516 10.18 1 97.5 39 ALA B O 1
ATOM 850 N N . ILE B 1 40 ? -8.32 7.07 9.023 1 97.81 40 ILE B N 1
ATOM 851 C CA . ILE B 1 40 ? -7.215 6.195 8.648 1 97.81 40 ILE B CA 1
ATOM 852 C C . ILE B 1 40 ? -6.398 5.832 9.883 1 97.81 40 ILE B C 1
ATOM 854 O O . ILE B 1 40 ? -6.086 4.66 10.102 1 97.81 40 ILE B O 1
ATOM 858 N N . GLU B 1 41 ? -6.117 6.816 10.695 1 97.75 41 GLU B N 1
ATOM 859 C CA . GLU B 1 41 ? -5.32 6.617 11.898 1 97.75 41 GLU B CA 1
ATOM 860 C C . GLU B 1 41 ? -6 5.637 12.859 1 97.75 41 GLU B C 1
ATOM 862 O O . GLU B 1 41 ? -5.332 4.844 13.516 1 97.75 41 GLU B O 1
ATOM 867 N N . GLN B 1 42 ? -7.27 5.66 12.828 1 96.25 42 GLN B N 1
ATOM 868 C CA . GLN B 1 42 ? -8.039 4.848 13.766 1 96.25 42 GLN B CA 1
ATOM 869 C C . GLN B 1 42 ? -8.367 3.48 13.172 1 96.25 42 GLN B C 1
ATOM 871 O O . GLN B 1 42 ? -9.023 2.658 13.812 1 96.25 42 GLN B O 1
ATOM 876 N N . GLY B 1 43 ? -7.992 3.262 11.945 1 95.19 43 GLY B N 1
ATOM 877 C CA . GLY B 1 43 ? -8.234 1.981 11.305 1 95.19 43 GLY B CA 1
ATOM 878 C C . GLY B 1 43 ? -9.68 1.798 10.859 1 95.19 43 GLY B C 1
ATOM 879 O O . GLY B 1 43 ? -10.141 0.668 10.695 1 95.19 43 GLY B O 1
ATOM 880 N N . ARG B 1 44 ? -10.359 2.924 10.711 1 94.06 44 ARG B N 1
ATOM 881 C CA . ARG B 1 44 ? -11.75 2.857 10.258 1 94.06 44 ARG B CA 1
ATOM 882 C C . ARG B 1 44 ? -11.828 2.887 8.734 1 94.06 44 ARG B C 1
ATOM 884 O O . ARG B 1 44 ? -12.836 2.482 8.156 1 94.06 44 ARG B O 1
ATOM 891 N N . TYR B 1 45 ? -10.828 3.426 8.195 1 94.25 45 TYR B N 1
ATOM 892 C CA . TYR B 1 45 ? -10.719 3.52 6.738 1 94.25 45 TYR B CA 1
ATOM 893 C C . TYR B 1 45 ? -9.328 3.104 6.273 1 94.25 45 TYR B C 1
ATOM 895 O O . TYR B 1 45 ? -8.32 3.561 6.816 1 94.25 45 TYR B O 1
ATOM 903 N N . SER B 1 46 ? -9.328 2.229 5.309 1 95.38 46 SER B N 1
ATOM 904 C CA . SER B 1 46 ? -8.047 1.917 4.68 1 95.38 46 SER B CA 1
ATOM 905 C C . SER B 1 46 ? -7.77 2.852 3.508 1 95.38 46 SER B C 1
ATOM 907 O O . SER B 1 46 ? -8.602 3.008 2.615 1 95.38 46 SER B O 1
ATOM 909 N N . PRO B 1 47 ? -6.668 3.469 3.59 1 97.31 47 PRO B N 1
ATOM 910 C CA . PRO B 1 47 ? -6.371 4.312 2.432 1 97.31 47 PRO B CA 1
ATOM 911 C C . PRO B 1 47 ? -6.152 3.506 1.153 1 97.31 47 PRO B C 1
ATOM 913 O O . PRO B 1 47 ? -5.887 2.303 1.217 1 97.31 47 PRO B O 1
ATOM 916 N N . SER B 1 48 ? -6.254 4.227 0.023 1 96.12 48 SER B N 1
ATOM 917 C CA . SER B 1 48 ? -5.781 3.646 -1.229 1 96.12 48 SER B CA 1
ATOM 918 C C . SER B 1 48 ? -4.266 3.479 -1.225 1 96.12 48 SER B C 1
ATOM 920 O O . SER B 1 48 ? -3.57 4.094 -0.413 1 96.12 48 SER B O 1
ATOM 922 N N . LEU B 1 49 ? -3.854 2.705 -2.146 1 97.75 49 LEU B N 1
ATOM 923 C CA . LEU B 1 49 ? -2.41 2.529 -2.27 1 97.75 49 LEU B CA 1
ATOM 924 C C . LEU B 1 49 ? -1.727 3.852 -2.6 1 97.75 49 LEU B C 1
ATOM 926 O O . LEU B 1 49 ? -0.641 4.141 -2.09 1 97.75 49 LEU B O 1
ATOM 930 N N . GLU B 1 50 ? -2.363 4.684 -3.414 1 96.19 50 GLU B N 1
ATOM 931 C CA . GLU B 1 50 ? -1.831 5.996 -3.76 1 96.19 50 GLU B CA 1
ATOM 932 C C . GLU B 1 50 ? -1.717 6.891 -2.527 1 96.19 50 GLU B C 1
ATOM 934 O O . GLU B 1 50 ? -0.682 7.52 -2.303 1 96.19 50 GLU B O 1
ATOM 939 N N . MET B 1 51 ? -2.744 6.949 -1.745 1 97.5 51 MET B N 1
ATOM 940 C CA . MET B 1 51 ? -2.73 7.77 -0.538 1 97.5 51 MET B CA 1
ATOM 941 C C . MET B 1 51 ? -1.704 7.246 0.463 1 97.5 51 MET B C 1
ATOM 943 O O . MET B 1 51 ? -1.055 8.031 1.158 1 97.5 51 MET B O 1
ATOM 947 N N . ALA B 1 52 ? -1.623 5.953 0.484 1 98.5 52 ALA B N 1
ATOM 948 C CA . ALA B 1 52 ? -0.615 5.352 1.353 1 98.5 52 ALA B CA 1
ATOM 949 C C . ALA B 1 52 ? 0.785 5.836 0.986 1 98.5 52 ALA B C 1
ATOM 951 O O . ALA B 1 52 ? 1.577 6.188 1.864 1 98.5 52 ALA B O 1
ATOM 952 N N . PHE B 1 53 ? 1.053 5.953 -0.292 1 98.44 53 PHE B N 1
ATOM 953 C CA . PHE B 1 53 ? 2.336 6.465 -0.753 1 98.44 53 PHE B CA 1
ATOM 954 C C . PHE B 1 53 ? 2.494 7.938 -0.391 1 98.44 53 PHE B C 1
ATOM 956 O O . PHE B 1 53 ? 3.572 8.367 0.018 1 98.44 53 PHE B O 1
ATOM 963 N N . GLN B 1 54 ? 1.462 8.648 -0.533 1 98 54 GLN B N 1
ATOM 964 C CA . GLN B 1 54 ? 1.529 10.07 -0.208 1 98 54 GLN B CA 1
ATOM 965 C C . GLN B 1 54 ? 1.861 10.281 1.267 1 98 54 GLN B C 1
ATOM 967 O O . GLN B 1 54 ? 2.684 11.141 1.607 1 98 54 GLN B O 1
ATOM 972 N N . ILE B 1 55 ? 1.194 9.508 2.076 1 98.69 55 ILE B N 1
ATOM 973 C CA . ILE B 1 55 ? 1.433 9.609 3.512 1 98.69 55 ILE B CA 1
ATOM 974 C C . ILE B 1 55 ? 2.887 9.258 3.82 1 98.69 55 ILE B C 1
ATOM 976 O O . ILE B 1 55 ? 3.562 9.984 4.555 1 98.69 55 ILE B O 1
ATOM 980 N N . ALA B 1 56 ? 3.342 8.156 3.307 1 98.62 56 ALA B N 1
ATOM 981 C CA . ALA B 1 56 ? 4.719 7.734 3.543 1 98.62 56 ALA B CA 1
ATOM 982 C C . ALA B 1 56 ? 5.707 8.805 3.096 1 98.62 56 ALA B C 1
ATOM 984 O O . ALA B 1 56 ? 6.715 9.055 3.768 1 98.62 56 ALA B O 1
ATOM 985 N N . ARG B 1 57 ? 5.414 9.445 2.016 1 97.94 57 ARG B N 1
ATOM 986 C CA . ARG B 1 57 ? 6.289 10.477 1.475 1 97.94 57 ARG B CA 1
ATOM 987 C C . ARG B 1 57 ? 6.363 11.68 2.412 1 97.94 57 ARG B C 1
ATOM 989 O O . ARG B 1 57 ? 7.43 12.266 2.598 1 97.94 57 ARG B O 1
ATOM 996 N N . VAL B 1 58 ? 5.258 12.031 2.926 1 98.44 58 VAL B N 1
ATOM 997 C CA . VAL B 1 58 ? 5.23 13.148 3.857 1 98.44 58 VAL B CA 1
ATOM 998 C C . VAL B 1 58 ? 6.191 12.891 5.012 1 98.44 58 VAL B C 1
ATOM 1000 O O . VAL B 1 58 ? 6.871 13.805 5.484 1 98.44 58 VAL B O 1
ATOM 1003 N N . PHE B 1 59 ? 6.266 11.609 5.434 1 98.5 59 PHE B N 1
ATOM 1004 C CA . PHE B 1 59 ? 7.086 11.281 6.594 1 98.5 59 PHE B CA 1
ATOM 1005 C C . PHE B 1 59 ? 8.492 10.875 6.164 1 98.5 59 PHE B C 1
ATOM 1007 O O . PHE B 1 59 ? 9.375 10.688 7.008 1 98.5 59 PHE B O 1
ATOM 1014 N N . GLY B 1 60 ? 8.711 10.672 4.871 1 97.81 60 GLY B N 1
ATOM 1015 C CA . GLY B 1 60 ? 10.023 10.305 4.367 1 97.81 60 GLY B CA 1
ATOM 1016 C C . GLY B 1 60 ? 10.398 8.875 4.695 1 97.81 60 GLY B C 1
ATOM 1017 O O . GLY B 1 60 ? 11.578 8.578 4.926 1 97.81 60 GLY B O 1
ATOM 1018 N N . VAL B 1 61 ? 9.438 7.992 4.789 1 98.19 61 VAL B N 1
ATOM 1019 C CA . VAL B 1 61 ? 9.68 6.594 5.125 1 98.19 61 VAL B CA 1
ATOM 1020 C C . VAL B 1 61 ? 8.992 5.691 4.098 1 98.19 61 VAL B C 1
ATOM 1022 O O . VAL B 1 61 ? 8.297 6.176 3.205 1 98.19 61 VAL B O 1
ATOM 1025 N N . GLY B 1 62 ? 9.219 4.371 4.25 1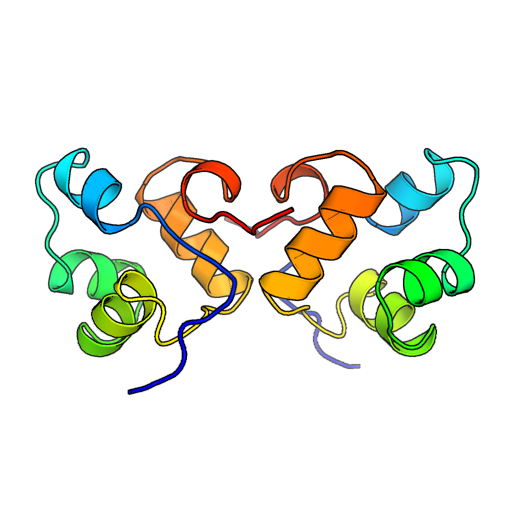 97.88 62 GLY B N 1
ATOM 1026 C CA . GLY B 1 62 ? 8.586 3.412 3.357 1 97.88 62 GLY B CA 1
ATOM 1027 C C . GLY B 1 62 ? 7.184 3.035 3.785 1 97.88 62 GLY B C 1
ATOM 1028 O O . GLY B 1 62 ? 6.77 3.324 4.91 1 97.88 62 GLY B O 1
ATOM 1029 N N . LEU B 1 63 ? 6.48 2.381 2.932 1 98.44 63 LEU B N 1
ATOM 1030 C CA . LEU B 1 63 ? 5.105 1.972 3.199 1 98.44 63 LEU B CA 1
ATOM 1031 C C . LEU B 1 63 ? 5.039 1.063 4.422 1 98.44 63 LEU B C 1
ATOM 1033 O O . LEU B 1 63 ? 4.141 1.202 5.254 1 98.44 63 LEU B O 1
ATOM 1037 N N . ASP B 1 64 ? 6.035 0.257 4.508 1 98.06 64 ASP B N 1
ATOM 1038 C CA . ASP B 1 64 ? 6.035 -0.74 5.574 1 98.06 64 ASP B CA 1
ATOM 1039 C C . ASP B 1 64 ? 6.312 -0.094 6.93 1 98.06 64 ASP B C 1
ATOM 1041 O O . ASP B 1 64 ? 6.059 -0.696 7.977 1 98.06 64 ASP B O 1
ATOM 1045 N N . ASP B 1 65 ? 6.836 1.103 6.879 1 98.12 65 ASP B N 1
ATOM 1046 C CA . ASP B 1 65 ? 7.074 1.835 8.117 1 98.12 65 ASP B CA 1
ATOM 1047 C C . ASP B 1 65 ? 5.797 2.506 8.609 1 98.12 65 ASP B C 1
ATOM 1049 O O . ASP B 1 65 ? 5.676 2.828 9.797 1 98.12 65 ASP B O 1
ATOM 1053 N N . VAL B 1 66 ? 4.875 2.732 7.727 1 98.69 66 VAL B N 1
ATOM 1054 C CA . VAL B 1 66 ? 3.65 3.447 8.078 1 98.69 66 VAL B CA 1
ATOM 1055 C C . VAL B 1 66 ? 2.531 2.449 8.359 1 98.69 66 VAL B C 1
ATOM 1057 O O . VAL B 1 66 ? 1.764 2.621 9.312 1 98.69 66 VAL B O 1
ATOM 1060 N N .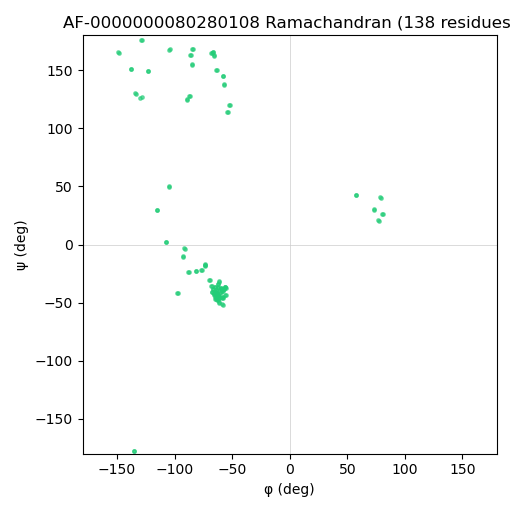 PHE B 1 67 ? 2.459 1.395 7.52 1 98.44 67 PHE B N 1
ATOM 1061 C CA . PHE B 1 67 ? 1.335 0.468 7.559 1 98.44 67 PHE B CA 1
ATOM 1062 C C . PHE B 1 67 ? 1.816 -0.959 7.793 1 98.44 67 PHE B C 1
ATOM 1064 O O . PHE B 1 67 ? 2.883 -1.347 7.312 1 98.44 67 PHE B O 1
ATOM 1071 N N . GLN B 1 68 ? 0.946 -1.706 8.453 1 96.94 68 GLN B N 1
ATOM 1072 C CA . GLN B 1 68 ? 1.23 -3.111 8.727 1 96.94 68 GLN B CA 1
ATOM 1073 C C . GLN B 1 68 ? -0.005 -3.977 8.5 1 96.94 68 GLN B C 1
ATOM 1075 O O . GLN B 1 68 ? -1.135 -3.508 8.656 1 96.94 68 GLN B O 1
ATOM 1080 N N . TYR B 1 69 ? 0.259 -5.145 8.148 1 95.19 69 TYR B N 1
ATOM 1081 C CA . TYR B 1 69 ? -0.771 -6.152 7.922 1 95.19 69 TYR B CA 1
ATOM 1082 C C . TYR B 1 69 ? -0.465 -7.43 8.695 1 95.19 69 TYR 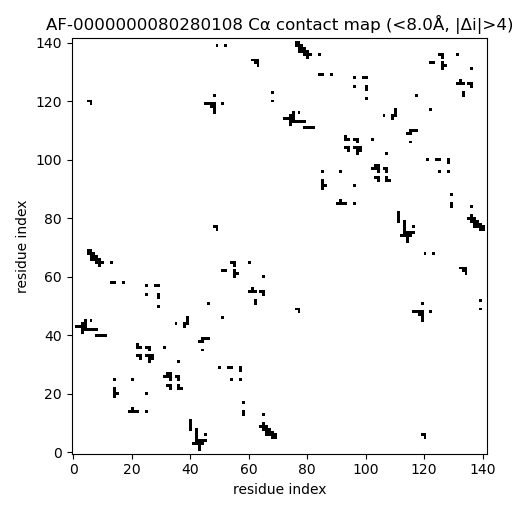B C 1
ATOM 1084 O O . TYR B 1 69 ? 0.657 -7.941 8.641 1 95.19 69 TYR B O 1
ATOM 1092 N N . PRO B 1 70 ? -1.474 -7.82 9.461 1 88.31 70 PRO B N 1
ATOM 1093 C CA . PRO B 1 70 ? -1.215 -8.977 10.32 1 88.31 70 PRO B CA 1
ATOM 1094 C C . PRO B 1 70 ? -0.91 -10.25 9.531 1 88.31 70 PRO B C 1
ATOM 1096 O O . PRO B 1 70 ? -1.378 -10.398 8.398 1 88.31 70 PRO B O 1
ATOM 1099 N N . ASP B 1 71 ? -0.047 -11.25 10.078 1 78.62 71 ASP B N 1
ATOM 1100 C CA . ASP B 1 71 ? 0.285 -12.547 9.492 1 78.62 71 ASP B CA 1
ATOM 1101 C C . ASP B 1 71 ? -0.947 -13.445 9.422 1 78.62 71 ASP B C 1
ATOM 1103 O O . ASP B 1 71 ? -1.862 -13.328 10.234 1 78.62 71 ASP B O 1
#

Foldseek 3Di:
DQDFDQKAFDLCVLCCVVVVHDLQRLCVQLVHHSVVSVCCNVRNDPDDPVSLVSSCVVSVHDSCNTMDGDD/DQDFDQKAFDLCVLCCVVVVHDLQRLCVQLVHHSVVSVCCNVRNDPDDPVSLVSSCVVSVHDSCRTMDGDD

Sequence (142 aa):
MVKPTKVTNSIRALRFASGEMTQAELADRIGVTRQTVIAIEQGRYSPSLEMAFQIARVFGVGLDDVFQYPDMVKPTKVTNSIRALRFASGEMTQAELADRIGVTRQTVIAIEQGRYSPSLEMAFQIARVFGVGLDDVFQYPD

InterPro domains:
  IPR001387 Cro/C1-type, helix-turn-helix domain [PF01381] (19-65)
  IPR001387 Cro/C1-type, helix-turn-helix domain [PS50943] (21-66)
  IPR001387 Cro/C1-type, helix-turn-helix domain [SM00530] (10-66)
  IPR001387 Cro/C1-type, helix-turn-helix domain [cd00093] (11-66)
  IPR010982 Lambda repressor-like, DNA-binding domain superfamily [G3DSA:1.10.260.40] (6-71)
  IPR010982 Lambda repressor-like, DNA-binding domain superfamily [SSF47413] (6-69)

Organism: Amycolatopsis orientalis (NCBI:txid31958)

Secondary structure (DSSP, 8-state):
--PPPS-EE-HHHHHHHTTS--HHHHHHHHTS-HHHHHHHHTTSSPPBHHHHHHHHHHHTS-HHHHEE---/--PPPS-EE-HHHHHHHTTS--HHHHHHHHTS-HHHHHHHHTTSSPPBHHHHHHHHHHHTS-HHHHEE---

Radius of gyration: 15.68 Å; Cα contacts (8 Å, |Δi|>4): 198; chains: 2; bounding box: 30×39×40 Å

Solvent-accessible surface area (backbone atoms only — not comparable to full-atom values): 8056 Å² total; per-residue (Å²): 124,79,66,62,50,73,50,46,66,41,55,66,61,48,26,49,75,58,79,55,46,47,57,56,56,53,12,58,74,67,71,52,50,40,67,55,44,51,33,37,62,68,17,61,37,79,58,49,47,69,55,44,50,46,53,18,53,76,72,70,51,52,49,66,70,38,39,45,68,77,133,123,79,67,62,49,73,49,46,66,40,53,68,61,49,26,49,73,57,78,56,45,47,56,57,56,52,12,58,75,66,71,52,49,40,67,56,42,50,32,37,64,67,16,64,37,80,58,50,48,66,52,44,50,47,56,20,54,75,70,71,50,53,50,67,71,37,39,45,66,77,132

pLDDT: mean 95.17, std 8.83, range [45.25, 98.81]

Nearest PDB structures (foldseek):
  2xj3-assembly1_A  TM=9.360E-01  e=2.591E-06  Enterococcus faecalis
  2lyk-assembly1_B  TM=9.314E-01  e=4.679E-06  Enterococcus faecalis
  1utx-assembly1_B  TM=9.183E-01  e=1.338E-05  Enterococcus faecalis
  3vk0-assembly2_B  TM=8.773E-01  e=2.407E-04  Neisseria meningitidis MC58
  1lli-ass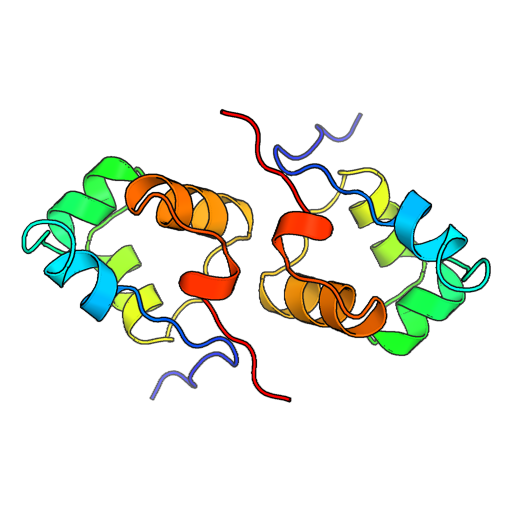embly1_A  TM=8.640E-01  e=2.102E-03  Lambdavirus lambda